Protein AF-A0AAJ3CWT7-F1 (afdb_monomer)

Mean predicted aligned error: 8.04 Å

Organism: Escherichia coli (NCBI:txid562)

Sequence (165 aa):
MALRSKDFLFRRKTKDGSWQDFPESDSWYPANLDYHWNEQTLPLASGGYYGCTTGLHTISFTLRNFIGRIYVLATLASNPTDDDWFPIKFTESCNYYLEFTDMVILNPNGGDLIRQQGTTGTFAETVTGNFTYLKVGIDRDYISKYPSDVQKSLAGKLEQILINY

Secondary structure (DSSP, 8-state):
-EEEGGGPPEEEEETTS-EEEESSS-S-GGG-TTEEEEEEEPPEE-TTTTT--S-EEEEEEEEEEE-EEEEEEEE--SS--GGG-EEPPPTTTSSSEEEE--S----TTS------PPEEEEEEEEEES--SEEEEEEE-TTT-SS--HHHHHHS-EEEEEEEE-

Solvent-accessible surface area (backbone atoms only — not comparable to full-atom values): 9217 Å² total; per-residue (Å²): 99,74,52,64,37,90,79,45,40,27,35,33,36,32,74,90,66,49,78,48,75,32,71,56,50,66,86,62,42,77,81,50,84,56,49,52,91,40,38,31,40,53,81,36,83,35,37,32,63,76,69,41,78,84,23,54,34,43,40,32,43,32,31,44,32,19,52,36,29,41,32,39,33,34,23,74,51,95,78,67,56,86,86,50,56,44,75,42,65,40,67,88,74,71,28,54,45,48,79,44,56,100,46,74,74,73,60,94,87,66,90,72,80,74,88,65,81,39,50,62,51,76,49,73,48,62,46,79,52,57,32,18,26,36,27,50,32,39,48,39,56,92,76,42,85,76,68,48,62,66,57,40,58,59,35,36,21,60,76,38,49,35,45,36,71

Structure (mmCIF, N/CA/C/O backbone):
data_AF-A0AAJ3CWT7-F1
#
_entry.id   AF-A0AAJ3CWT7-F1
#
loop_
_atom_site.group_PDB
_atom_site.id
_atom_site.type_symbol
_atom_site.label_atom_id
_atom_site.label_alt_id
_atom_site.label_comp_id
_atom_site.label_asym_id
_atom_site.label_entity_id
_atom_site.label_seq_id
_atom_site.pdbx_PDB_ins_code
_atom_site.Cartn_x
_atom_site.Cartn_y
_atom_site.Cartn_z
_atom_site.occupancy
_atom_site.B_iso_or_equiv
_atom_site.auth_seq_id
_atom_site.auth_comp_id
_atom_site.auth_asym_id
_atom_site.auth_atom_id
_atom_site.pdbx_PDB_model_num
ATOM 1 N N . MET A 1 1 ? -3.985 12.871 15.902 1.00 50.91 1 MET A N 1
ATOM 2 C CA . MET A 1 1 ? -2.573 12.561 16.272 1.00 50.91 1 MET A CA 1
ATOM 3 C C . MET A 1 1 ? -1.971 11.886 15.052 1.00 50.91 1 MET A C 1
ATOM 5 O O . MET A 1 1 ? -2.656 11.052 14.490 1.00 50.91 1 MET A O 1
ATOM 9 N N . ALA A 1 2 ? -0.783 12.267 14.574 1.00 49.59 2 ALA A N 1
ATOM 10 C CA . ALA A 1 2 ? -0.254 11.715 13.320 1.00 49.59 2 ALA A CA 1
ATOM 11 C C . ALA A 1 2 ? 0.825 10.663 13.598 1.00 49.59 2 ALA A C 1
ATOM 13 O O . ALA A 1 2 ? 1.824 10.969 14.251 1.00 49.59 2 ALA A O 1
ATOM 14 N N . LEU A 1 3 ? 0.640 9.446 13.090 1.00 56.59 3 LEU A N 1
ATOM 15 C CA . LEU A 1 3 ? 1.685 8.421 13.094 1.00 56.59 3 LEU A CA 1
ATOM 16 C C . LEU A 1 3 ? 2.577 8.628 11.857 1.00 56.59 3 LEU A C 1
ATOM 18 O O . LEU A 1 3 ? 2.066 8.783 10.743 1.00 56.59 3 LEU A O 1
ATOM 22 N N . ARG A 1 4 ? 3.905 8.679 12.050 1.00 49.56 4 ARG A N 1
ATOM 23 C CA . ARG A 1 4 ? 4.889 9.004 11.001 1.00 49.56 4 ARG A CA 1
ATOM 24 C C . ARG A 1 4 ? 5.807 7.829 10.669 1.00 49.56 4 ARG A C 1
ATOM 26 O O . ARG A 1 4 ? 6.340 7.182 11.556 1.00 49.56 4 ARG A O 1
ATOM 33 N N . SER A 1 5 ? 6.060 7.632 9.374 1.00 53.47 5 SER A N 1
ATOM 34 C CA . SER A 1 5 ? 6.659 6.413 8.807 1.00 53.47 5 SER A CA 1
ATOM 35 C C . SER A 1 5 ? 8.086 6.017 9.169 1.00 53.47 5 SER A C 1
ATOM 37 O O . SER A 1 5 ? 8.501 4.952 8.720 1.00 53.47 5 SER A O 1
ATOM 39 N N . LYS A 1 6 ? 8.848 6.784 9.954 1.00 48.62 6 LYS A N 1
ATOM 40 C CA . LYS A 1 6 ? 10.202 6.327 10.323 1.00 48.62 6 LYS A CA 1
ATOM 41 C C . LYS A 1 6 ? 10.203 5.056 11.188 1.00 48.62 6 LYS A C 1
ATOM 43 O O . LYS A 1 6 ? 11.254 4.442 11.318 1.00 48.62 6 LYS A O 1
ATOM 48 N N . ASP A 1 7 ? 9.034 4.648 11.682 1.00 53.34 7 ASP A N 1
ATOM 49 C CA . ASP A 1 7 ? 8.829 3.452 12.500 1.00 53.34 7 ASP A CA 1
ATOM 50 C C . ASP A 1 7 ? 8.017 2.347 11.786 1.00 53.34 7 ASP A C 1
ATOM 52 O O . ASP A 1 7 ? 7.618 1.371 12.422 1.00 53.34 7 ASP A O 1
ATOM 56 N N . PHE A 1 8 ? 7.715 2.477 10.485 1.00 68.31 8 PHE A N 1
ATOM 57 C CA . PHE A 1 8 ? 6.889 1.489 9.775 1.00 68.31 8 PHE A CA 1
ATOM 58 C C . PHE A 1 8 ? 7.738 0.472 9.019 1.00 68.31 8 PHE A C 1
ATOM 60 O O . PHE A 1 8 ? 8.449 0.809 8.076 1.00 68.31 8 PHE A O 1
ATOM 67 N N . LEU A 1 9 ? 7.607 -0.793 9.418 1.00 78.62 9 LEU A N 1
ATOM 68 C CA . LEU A 1 9 ? 8.238 -1.914 8.737 1.00 78.62 9 LEU A CA 1
ATOM 69 C C . LEU A 1 9 ? 7.414 -2.343 7.513 1.00 78.62 9 LEU A C 1
ATOM 71 O O . LEU A 1 9 ? 6.192 -2.512 7.585 1.00 78.62 9 LEU A O 1
ATOM 75 N N . PHE A 1 10 ? 8.109 -2.558 6.404 1.00 82.00 10 PHE A N 1
ATOM 76 C CA . PHE A 1 10 ? 7.627 -3.186 5.184 1.00 82.00 10 PHE A CA 1
ATOM 77 C C . PHE A 1 10 ? 7.987 -4.665 5.204 1.00 82.00 10 PHE A C 1
ATOM 79 O O . PHE A 1 10 ? 9.161 -5.019 5.259 1.00 82.00 10 PHE A O 1
ATOM 86 N N . ARG A 1 11 ? 6.986 -5.535 5.105 1.00 84.62 11 ARG A N 1
ATOM 87 C CA . ARG A 1 11 ? 7.173 -6.961 4.877 1.00 84.62 11 ARG A CA 1
ATOM 88 C C . ARG A 1 11 ? 7.233 -7.264 3.385 1.00 84.62 11 ARG A C 1
ATOM 90 O O . ARG A 1 11 ? 6.424 -6.770 2.592 1.00 84.62 11 ARG A O 1
ATOM 97 N N . ARG A 1 12 ? 8.151 -8.146 3.009 1.00 84.00 12 ARG A N 1
ATOM 98 C CA . ARG A 1 12 ? 8.335 -8.629 1.637 1.00 84.00 12 ARG A CA 1
ATOM 99 C C . ARG A 1 12 ? 8.448 -10.138 1.625 1.00 84.00 12 ARG A C 1
ATOM 101 O O . ARG A 1 12 ? 8.933 -10.732 2.586 1.00 84.00 12 ARG A O 1
ATOM 108 N N . LYS A 1 13 ? 8.010 -10.752 0.531 1.00 80.38 13 LYS A N 1
ATOM 109 C CA . LYS A 1 13 ? 8.107 -12.197 0.339 1.00 80.38 13 LYS A CA 1
ATOM 110 C C . LYS A 1 13 ? 9.362 -12.522 -0.468 1.00 80.38 13 LYS A C 1
ATOM 112 O O . LYS A 1 13 ? 9.546 -11.981 -1.562 1.00 80.38 13 LYS A O 1
ATOM 117 N N . THR A 1 14 ? 10.215 -13.395 0.060 1.00 76.56 14 THR A N 1
ATOM 118 C CA . THR A 1 14 ? 11.333 -13.966 -0.699 1.00 76.56 14 THR A CA 1
ATOM 119 C C . THR A 1 14 ? 10.803 -14.878 -1.806 1.00 76.56 14 THR A C 1
ATOM 121 O O . THR A 1 14 ? 9.658 -15.336 -1.751 1.00 76.56 14 THR A O 1
ATOM 124 N N . LYS A 1 15 ? 11.634 -15.200 -2.799 1.00 72.00 15 LYS A N 1
ATOM 125 C CA . LYS A 1 15 ? 11.336 -16.215 -3.822 1.00 72.00 15 LYS A CA 1
ATOM 126 C C . LYS A 1 15 ? 11.035 -17.586 -3.208 1.00 72.00 15 LYS A C 1
ATOM 128 O O . LYS A 1 15 ? 10.202 -18.313 -3.739 1.00 72.00 15 LYS A O 1
ATOM 133 N N . ASP A 1 16 ? 11.647 -17.892 -2.065 1.00 73.81 16 ASP A N 1
ATOM 134 C CA . ASP A 1 16 ? 11.408 -19.123 -1.296 1.00 73.81 16 ASP A CA 1
ATOM 135 C C . ASP A 1 16 ? 10.082 -19.100 -0.516 1.00 73.81 16 ASP A C 1
ATOM 137 O O . ASP A 1 16 ? 9.679 -20.091 0.087 1.00 73.81 16 ASP A O 1
ATOM 141 N N . GLY A 1 17 ? 9.383 -17.963 -0.522 1.00 76.56 17 GLY A N 1
ATOM 142 C CA . GLY A 1 17 ? 8.059 -17.798 0.059 1.00 76.56 17 GLY A CA 1
ATOM 143 C C . GLY A 1 17 ? 8.030 -17.326 1.514 1.00 76.56 17 GLY A C 1
ATOM 144 O O . GLY A 1 17 ? 6.938 -17.157 2.060 1.00 76.56 17 GLY A O 1
ATOM 145 N N . SER A 1 18 ? 9.188 -17.066 2.119 1.00 82.75 18 SER A N 1
ATOM 146 C CA . SER A 1 18 ? 9.312 -16.557 3.488 1.00 82.75 18 SER A CA 1
ATOM 147 C C . SER A 1 18 ? 9.102 -15.045 3.544 1.00 82.75 18 SER A C 1
ATOM 149 O O . SER A 1 18 ? 9.496 -14.320 2.632 1.00 82.75 18 SER A O 1
ATOM 151 N N . TRP A 1 19 ? 8.502 -14.550 4.626 1.00 81.75 19 TRP A N 1
ATOM 152 C CA . TRP A 1 19 ? 8.327 -13.114 4.850 1.00 81.75 19 TRP A CA 1
ATOM 153 C C . TRP A 1 19 ? 9.490 -12.528 5.650 1.00 81.75 19 TRP A C 1
ATOM 155 O O . TRP A 1 19 ? 9.924 -13.135 6.627 1.00 81.75 19 TRP A O 1
ATOM 165 N N . GLN A 1 20 ? 9.963 -11.349 5.252 1.00 83.62 20 GLN A N 1
ATOM 166 C CA . GLN A 1 20 ? 10.991 -10.584 5.961 1.00 83.62 20 GLN A CA 1
ATOM 167 C C . GLN A 1 20 ? 10.603 -9.108 6.056 1.00 83.62 20 GLN A C 1
ATOM 169 O O . GLN A 1 20 ? 9.993 -8.585 5.121 1.00 83.62 20 GLN A O 1
ATOM 174 N N . ASP A 1 21 ? 10.994 -8.457 7.152 1.00 84.69 21 ASP A N 1
ATOM 175 C CA . ASP A 1 21 ? 10.605 -7.086 7.490 1.00 84.69 21 ASP A CA 1
ATOM 176 C C . ASP A 1 21 ? 11.774 -6.105 7.317 1.00 84.69 21 ASP A C 1
ATOM 178 O O . ASP A 1 21 ? 12.908 -6.387 7.707 1.00 84.69 21 ASP A O 1
ATOM 182 N N . PHE A 1 22 ? 11.486 -4.928 6.764 1.00 79.75 22 PHE A N 1
ATOM 183 C CA . PHE A 1 22 ? 12.465 -3.903 6.409 1.00 79.75 22 PHE A CA 1
ATOM 184 C C . PHE A 1 22 ? 11.993 -2.510 6.838 1.00 79.75 22 PHE A C 1
ATOM 186 O O . PHE A 1 22 ? 10.805 -2.223 6.757 1.00 79.75 22 PHE A O 1
ATOM 193 N N . PRO A 1 23 ? 12.895 -1.604 7.247 1.00 74.38 23 PRO A N 1
ATOM 194 C CA . PRO A 1 23 ? 12.528 -0.261 7.714 1.00 74.38 23 PRO A CA 1
ATOM 195 C C . PRO A 1 23 ? 12.067 0.698 6.606 1.00 74.38 23 PRO A C 1
ATOM 197 O O . PRO A 1 23 ? 11.517 1.754 6.898 1.00 74.38 23 PRO A O 1
ATOM 200 N N . GLU A 1 24 ? 12.301 0.362 5.339 1.00 73.00 24 GLU A N 1
ATOM 201 C CA . GLU A 1 24 ? 11.913 1.178 4.188 1.00 73.00 24 GLU A CA 1
ATOM 202 C C . GLU A 1 24 ? 11.344 0.282 3.087 1.00 73.00 24 GLU A C 1
ATOM 204 O O . GLU A 1 24 ? 11.667 -0.910 3.020 1.00 73.00 24 GLU A O 1
ATOM 209 N N . SER A 1 25 ? 10.542 0.855 2.186 1.00 74.69 25 SER A N 1
ATOM 210 C CA . SER A 1 25 ? 10.293 0.199 0.900 1.00 74.69 25 SER A CA 1
ATOM 211 C C . SER A 1 25 ? 11.578 0.211 0.072 1.00 74.69 25 SER A C 1
ATOM 213 O O . SER A 1 25 ? 12.400 1.123 0.230 1.00 74.69 25 SER A O 1
ATOM 215 N N . ASP A 1 26 ? 11.819 -0.830 -0.732 1.00 69.00 26 ASP A N 1
ATOM 216 C CA . ASP A 1 26 ? 13.172 -1.062 -1.248 1.00 69.00 26 ASP A CA 1
ATOM 217 C C . ASP A 1 26 ? 13.639 0.119 -2.096 1.00 69.00 26 ASP A C 1
ATOM 219 O O . ASP A 1 26 ? 13.012 0.496 -3.087 1.00 69.00 26 ASP A O 1
ATOM 223 N N . SER A 1 27 ? 14.744 0.726 -1.672 1.00 54.25 27 SER A N 1
ATOM 224 C CA . SER A 1 27 ? 15.348 1.863 -2.355 1.00 54.25 27 SER A CA 1
ATOM 225 C C . SER A 1 27 ? 16.314 1.437 -3.451 1.00 54.25 27 SER A C 1
ATOM 227 O O . SER A 1 27 ? 16.659 2.257 -4.304 1.00 54.25 27 SER A O 1
ATOM 229 N N . TRP A 1 28 ? 16.737 0.169 -3.453 1.00 50.81 28 TRP A N 1
ATOM 230 C CA . TRP A 1 28 ? 17.740 -0.324 -4.379 1.00 50.81 28 TRP A CA 1
ATOM 231 C C . TRP A 1 28 ? 17.582 -1.830 -4.614 1.00 50.81 28 TRP A C 1
ATOM 233 O O . TRP A 1 28 ? 18.359 -2.668 -4.156 1.00 50.81 28 TRP A O 1
ATOM 243 N N . TYR A 1 29 ? 16.636 -2.167 -5.488 1.00 55.19 29 TYR A N 1
ATOM 244 C CA . TYR A 1 29 ? 16.497 -3.523 -6.007 1.00 55.19 29 TYR A CA 1
ATOM 245 C C . TYR A 1 2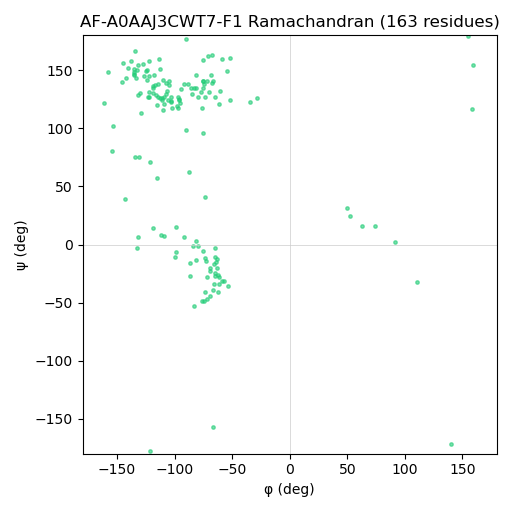9 ? 17.668 -4.099 -6.846 1.00 55.19 29 TYR A C 1
ATOM 247 O O . TYR A 1 29 ? 17.639 -5.317 -7.037 1.00 55.19 29 TYR A O 1
ATOM 255 N N . PRO A 1 30 ? 18.702 -3.369 -7.347 1.00 50.53 30 PRO A N 1
ATOM 256 C CA . PRO A 1 30 ? 19.761 -4.027 -8.118 1.00 50.53 30 PRO A CA 1
ATOM 257 C C . PRO A 1 30 ? 20.609 -5.012 -7.294 1.00 50.53 30 PRO A C 1
ATOM 259 O O . PRO A 1 30 ? 21.293 -5.844 -7.878 1.00 50.53 30 PRO A O 1
ATOM 262 N N . ALA A 1 31 ? 20.567 -4.947 -5.957 1.00 50.91 31 ALA A N 1
ATOM 263 C CA . ALA A 1 31 ? 21.280 -5.878 -5.078 1.00 50.91 31 ALA A CA 1
ATOM 264 C C . ALA A 1 31 ? 20.393 -7.010 -4.526 1.00 50.91 31 ALA A C 1
ATOM 266 O O . ALA A 1 31 ? 20.907 -7.909 -3.863 1.00 50.91 31 ALA A O 1
ATOM 267 N N . ASN A 1 32 ? 19.077 -6.978 -4.779 1.00 57.53 32 ASN A N 1
ATOM 268 C CA . ASN A 1 32 ? 18.105 -7.816 -4.079 1.00 57.53 32 ASN A CA 1
ATOM 269 C C . ASN A 1 32 ? 17.315 -8.720 -5.043 1.00 57.53 32 ASN A C 1
ATOM 271 O O . ASN A 1 32 ? 16.130 -8.525 -5.340 1.00 57.53 32 ASN A O 1
ATOM 275 N N . LEU A 1 33 ? 18.016 -9.725 -5.574 1.00 59.81 33 LEU A N 1
ATOM 276 C CA . LEU A 1 33 ? 17.497 -10.652 -6.583 1.00 59.81 33 LEU A CA 1
ATOM 277 C C . LEU A 1 33 ? 16.414 -11.593 -6.032 1.00 59.81 33 LEU A C 1
ATOM 279 O O . LEU A 1 33 ? 15.611 -12.101 -6.817 1.00 59.81 33 LEU A O 1
ATOM 283 N N . ASP A 1 34 ? 16.341 -11.786 -4.714 1.00 64.19 34 ASP A N 1
ATOM 284 C CA . ASP A 1 34 ? 15.598 -12.885 -4.082 1.00 64.19 34 ASP A CA 1
ATOM 285 C C . ASP A 1 34 ? 14.209 -12.523 -3.553 1.00 64.19 34 ASP A C 1
ATOM 287 O O . ASP A 1 34 ? 13.616 -13.304 -2.814 1.00 64.19 34 ASP A O 1
ATOM 291 N N . TYR A 1 35 ? 13.643 -11.382 -3.953 1.00 68.38 35 TYR A N 1
ATOM 292 C CA . TYR A 1 35 ? 12.337 -10.929 -3.460 1.00 68.38 35 TYR A CA 1
ATOM 293 C C . TYR A 1 35 ? 11.349 -10.642 -4.589 1.00 68.38 35 TYR A C 1
ATOM 295 O O . TYR A 1 35 ? 11.724 -10.213 -5.692 1.00 68.38 35 TYR A O 1
ATOM 303 N N . HIS A 1 36 ? 10.071 -10.864 -4.281 1.00 73.50 36 HIS A N 1
ATOM 304 C CA . HIS A 1 36 ? 8.962 -10.270 -5.016 1.00 73.50 36 HIS A CA 1
ATOM 305 C C . HIS A 1 36 ? 8.972 -8.752 -4.784 1.00 73.50 36 HIS A C 1
ATOM 307 O O . HIS A 1 36 ? 9.246 -8.289 -3.681 1.00 73.50 36 HIS A O 1
ATOM 313 N N . TRP A 1 37 ? 8.680 -7.970 -5.823 1.00 79.31 37 TRP A N 1
ATOM 314 C CA . TRP A 1 37 ? 8.648 -6.499 -5.756 1.00 79.31 37 TRP A CA 1
ATOM 315 C C . TRP A 1 37 ? 7.366 -5.907 -5.151 1.00 79.31 37 TRP A C 1
ATOM 317 O O . TRP A 1 37 ? 7.242 -4.684 -5.045 1.00 79.31 37 TRP A O 1
ATOM 327 N N . ASN A 1 38 ? 6.421 -6.779 -4.790 1.00 86.25 38 ASN A N 1
ATOM 328 C CA . ASN A 1 38 ? 5.228 -6.439 -4.034 1.00 86.25 38 ASN A CA 1
ATOM 329 C C . ASN A 1 38 ? 5.583 -6.411 -2.551 1.00 86.25 38 ASN A C 1
ATOM 331 O O . ASN A 1 38 ? 6.242 -7.316 -2.033 1.00 86.25 38 ASN A O 1
ATOM 335 N N . GLU A 1 39 ? 5.117 -5.376 -1.869 1.00 88.12 39 GLU A N 1
ATOM 336 C CA . GLU A 1 39 ? 5.448 -5.117 -0.472 1.00 88.12 39 GLU A CA 1
ATOM 337 C C . GLU A 1 39 ? 4.181 -4.732 0.279 1.00 88.12 39 GLU A C 1
ATOM 339 O O . GLU A 1 39 ? 3.256 -4.166 -0.300 1.00 88.12 39 GLU A O 1
ATOM 344 N N . GLN A 1 40 ? 4.130 -5.024 1.572 1.00 89.56 40 GLN A N 1
ATOM 345 C CA . GLN A 1 40 ? 3.046 -4.581 2.445 1.00 89.56 40 GLN A CA 1
ATOM 346 C C . GLN A 1 40 ? 3.627 -4.050 3.744 1.00 89.56 40 GLN A C 1
ATOM 348 O O . GLN A 1 40 ? 4.638 -4.553 4.212 1.00 89.56 40 GLN A O 1
ATOM 353 N N . THR A 1 41 ? 2.996 -3.072 4.374 1.00 89.38 41 THR A N 1
ATOM 354 C CA . THR A 1 41 ? 3.378 -2.673 5.728 1.00 89.38 41 THR A CA 1
ATOM 355 C C . THR A 1 41 ? 2.884 -3.692 6.750 1.00 89.38 41 THR A C 1
ATOM 357 O O . THR A 1 41 ? 1.907 -4.418 6.526 1.00 89.38 41 THR A O 1
ATOM 360 N N . LEU A 1 42 ? 3.510 -3.703 7.924 1.00 88.62 42 LEU A N 1
ATOM 361 C CA . LEU A 1 42 ? 2.877 -4.271 9.113 1.00 88.62 42 LEU A CA 1
ATOM 362 C C . LEU A 1 42 ? 1.549 -3.543 9.433 1.00 88.62 42 LEU A C 1
ATOM 364 O O . LEU A 1 42 ? 1.334 -2.424 8.952 1.00 88.62 42 LEU A O 1
ATOM 368 N N . PRO A 1 43 ? 0.641 -4.165 10.215 1.00 89.44 43 PRO A N 1
ATOM 369 C CA . PRO A 1 43 ? -0.561 -3.500 10.716 1.00 89.44 43 PRO A CA 1
ATOM 370 C C . PRO A 1 43 ? -0.237 -2.169 11.406 1.00 89.44 43 PRO A C 1
ATOM 372 O O . PRO A 1 43 ? 0.537 -2.124 12.360 1.00 89.44 43 PRO A O 1
ATOM 375 N N . LEU A 1 44 ? -0.864 -1.093 10.945 1.00 87.94 44 LEU A N 1
ATOM 376 C CA . LEU A 1 44 ? -0.731 0.257 11.478 1.00 87.94 44 LEU A CA 1
ATOM 377 C C . LEU A 1 44 ? -1.967 0.568 12.312 1.00 87.94 44 LEU A C 1
ATOM 379 O O . LEU A 1 44 ? -3.084 0.484 11.801 1.00 87.94 44 LEU A O 1
ATOM 383 N N . ALA A 1 45 ? -1.787 0.902 13.589 1.00 88.38 45 ALA A N 1
ATOM 384 C CA . ALA A 1 45 ? -2.901 1.298 14.444 1.00 88.38 45 ALA A CA 1
ATOM 385 C C . ALA A 1 45 ? -3.587 2.544 13.865 1.00 88.38 45 ALA A C 1
ATOM 387 O O . ALA A 1 45 ? -2.924 3.510 13.488 1.00 88.38 45 ALA A O 1
ATOM 388 N N . SER A 1 46 ? -4.913 2.508 13.782 1.00 86.56 46 SER A N 1
ATOM 389 C CA . SER A 1 46 ? -5.739 3.606 13.275 1.00 86.56 46 SER A CA 1
ATOM 390 C C . SER A 1 46 ? -6.730 4.061 14.349 1.00 86.56 46 SER A C 1
ATOM 392 O O . SER A 1 46 ? -6.715 3.559 15.473 1.00 86.56 46 SER A O 1
ATOM 394 N N . GLY A 1 47 ? -7.593 5.029 14.039 1.00 84.44 47 GLY A N 1
ATOM 395 C CA . GLY A 1 47 ? -8.481 5.652 15.024 1.00 84.44 47 GLY A CA 1
ATOM 396 C C . GLY A 1 47 ? -9.336 4.666 15.822 1.00 84.44 47 GLY A C 1
ATOM 397 O O . GLY A 1 47 ? -9.472 4.852 17.029 1.00 84.44 47 GLY A O 1
ATOM 398 N N . GLY A 1 48 ? -9.810 3.572 15.219 1.00 86.81 48 GLY A N 1
ATOM 399 C CA . GLY A 1 48 ? -10.569 2.541 15.932 1.00 86.81 48 GLY A CA 1
ATOM 400 C C . GLY A 1 48 ? -9.776 1.865 17.058 1.00 86.81 48 GLY A C 1
ATOM 401 O O . GLY A 1 48 ? -10.339 1.589 18.113 1.00 86.81 48 GLY A O 1
ATOM 402 N N . TYR A 1 49 ? -8.459 1.684 16.898 1.00 87.94 49 TYR A N 1
ATOM 403 C CA . TYR A 1 49 ? -7.594 1.123 17.945 1.00 87.94 49 TYR A CA 1
ATOM 404 C C . TYR A 1 49 ? -7.496 2.038 19.171 1.00 87.94 49 TYR A C 1
ATOM 406 O O . TYR A 1 49 ? -7.430 1.566 20.303 1.00 87.94 49 TYR A O 1
ATOM 414 N N . TYR A 1 50 ? -7.531 3.354 18.954 1.00 87.88 50 TYR A N 1
ATOM 415 C CA . TYR A 1 50 ? -7.475 4.357 20.019 1.00 87.88 50 TYR A CA 1
ATOM 416 C C . TYR A 1 50 ? -8.862 4.779 20.530 1.00 87.88 50 TYR A C 1
ATOM 418 O O . TYR A 1 50 ? -8.961 5.699 21.340 1.00 87.88 50 TYR A O 1
ATOM 426 N N . GLY A 1 51 ? -9.938 4.128 20.071 1.00 85.31 51 GLY A N 1
ATOM 427 C CA . GLY A 1 51 ? -11.312 4.462 20.453 1.00 85.31 51 GLY A CA 1
ATOM 428 C C . GLY A 1 51 ? -11.853 5.748 19.814 1.00 85.31 51 GLY A C 1
ATOM 429 O O . GLY A 1 51 ? -12.863 6.281 20.272 1.00 85.31 51 GLY A O 1
ATOM 430 N N . CYS A 1 52 ? -11.208 6.263 18.764 1.00 82.75 52 CYS A N 1
ATOM 431 C CA . CYS A 1 52 ? -11.717 7.388 17.985 1.00 82.75 52 CYS A CA 1
ATOM 432 C C . CYS A 1 52 ? -12.889 6.929 17.102 1.00 82.75 52 CYS A C 1
ATOM 434 O O . CYS A 1 52 ? -12.762 5.988 16.322 1.00 82.75 52 CYS A O 1
ATOM 436 N N . THR A 1 53 ? -14.023 7.626 17.201 1.00 80.44 53 THR A N 1
ATOM 437 C CA . THR A 1 53 ? -15.286 7.284 16.513 1.00 80.44 53 THR A CA 1
ATOM 438 C C . THR A 1 53 ? -15.655 8.247 15.385 1.00 80.44 53 THR A C 1
ATOM 440 O O . THR A 1 53 ? -16.751 8.160 14.832 1.00 80.44 53 THR A O 1
ATOM 443 N N . THR A 1 54 ? -14.756 9.172 15.037 1.00 84.06 54 THR A N 1
ATOM 444 C CA . THR A 1 54 ? -14.941 10.123 13.927 1.00 84.06 54 THR A CA 1
ATOM 445 C C . THR A 1 54 ? -15.080 9.408 12.588 1.00 84.06 54 THR A C 1
ATOM 447 O O . THR A 1 54 ? -15.719 9.929 11.678 1.00 84.06 54 THR A O 1
ATOM 450 N N . GLY A 1 55 ? -14.469 8.225 12.472 1.00 84.81 55 GLY A N 1
ATOM 451 C CA . GLY A 1 55 ? -14.438 7.427 11.259 1.00 84.81 55 GLY A CA 1
ATOM 452 C C . GLY A 1 55 ? -13.720 8.109 10.106 1.00 84.81 55 GLY A C 1
ATOM 453 O O . GLY A 1 55 ? -13.924 7.695 8.979 1.00 84.81 55 GLY A O 1
ATOM 454 N N . LEU A 1 56 ? -12.927 9.155 10.344 1.00 89.00 56 LEU A N 1
ATOM 455 C CA . LEU A 1 56 ? -12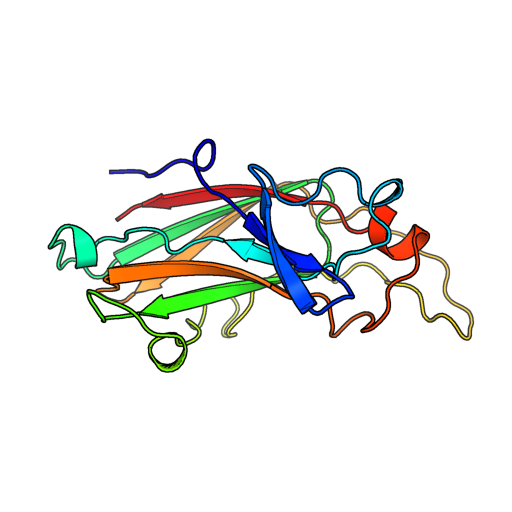.197 9.866 9.299 1.00 89.00 56 LEU A CA 1
ATOM 456 C C . LEU A 1 56 ? -10.712 9.566 9.421 1.00 89.00 56 LEU A C 1
ATOM 458 O O . LEU A 1 56 ? -10.110 9.770 10.474 1.00 89.00 56 LEU A O 1
ATOM 462 N N . HIS A 1 57 ? -10.122 9.124 8.319 1.00 88.50 57 HIS A N 1
ATOM 463 C CA . HIS A 1 57 ? -8.694 8.887 8.223 1.00 88.50 57 HIS A CA 1
ATOM 464 C C . HIS A 1 57 ? -8.147 9.568 6.980 1.00 88.50 57 HIS A C 1
ATOM 466 O O . HIS A 1 57 ? -8.663 9.365 5.884 1.00 88.50 57 HIS A O 1
ATOM 472 N N . THR A 1 58 ? -7.073 10.334 7.137 1.00 89.81 58 THR A N 1
ATOM 473 C CA . THR A 1 58 ? -6.313 10.857 6.000 1.00 89.81 58 THR A CA 1
ATOM 474 C C . THR A 1 58 ? -4.982 10.136 5.939 1.00 89.81 58 THR A C 1
ATOM 476 O O . THR A 1 58 ? -4.200 10.174 6.892 1.00 89.81 58 THR A O 1
ATOM 479 N N . ILE A 1 59 ? -4.734 9.479 4.812 1.00 89.62 59 ILE A N 1
ATOM 480 C CA . ILE A 1 59 ? -3.508 8.741 4.536 1.00 89.62 59 ILE A CA 1
ATOM 481 C C . ILE A 1 59 ? -2.720 9.538 3.509 1.00 89.62 59 ILE A C 1
ATOM 483 O O . ILE A 1 59 ? -3.267 9.924 2.483 1.00 89.62 59 ILE A O 1
ATOM 487 N N . SER A 1 60 ? -1.442 9.786 3.772 1.00 90.81 60 SER A N 1
ATOM 488 C CA . SER A 1 60 ? -0.548 10.451 2.830 1.00 90.81 60 SER A CA 1
ATOM 489 C C . SER A 1 60 ? 0.620 9.552 2.449 1.00 90.81 60 SER A C 1
ATOM 491 O O . SER A 1 60 ? 1.237 8.931 3.313 1.00 90.81 60 SER A O 1
ATOM 493 N N . PHE A 1 61 ? 0.918 9.510 1.154 1.00 90.38 61 PHE A N 1
ATOM 494 C CA . PHE A 1 61 ? 1.967 8.717 0.531 1.00 90.38 61 PHE A CA 1
ATOM 495 C C . PHE A 1 61 ? 3.006 9.656 -0.079 1.00 90.38 61 PHE A C 1
ATOM 497 O O . PHE A 1 61 ? 2.682 10.448 -0.962 1.00 90.38 61 PHE A O 1
ATOM 504 N N . THR A 1 62 ? 4.258 9.566 0.360 1.00 91.06 62 THR A N 1
ATOM 505 C CA . THR A 1 62 ? 5.385 10.263 -0.270 1.00 91.06 62 THR A CA 1
ATOM 506 C C . THR A 1 62 ? 6.112 9.298 -1.190 1.00 91.06 62 THR A C 1
ATOM 508 O O . THR A 1 62 ? 6.631 8.276 -0.746 1.00 91.06 62 THR A O 1
ATOM 511 N N . LEU A 1 63 ? 6.144 9.627 -2.475 1.00 89.62 63 LEU A N 1
ATOM 512 C CA . LEU A 1 63 ? 6.671 8.802 -3.552 1.00 89.62 63 LEU A CA 1
ATOM 513 C C . LEU A 1 63 ? 7.966 9.399 -4.099 1.00 89.62 63 LEU A C 1
ATOM 515 O O . LEU A 1 63 ? 8.062 10.616 -4.281 1.00 89.62 63 LEU A O 1
ATOM 519 N N . ARG A 1 64 ? 8.934 8.538 -4.431 1.00 87.81 64 ARG A N 1
ATOM 520 C CA . ARG A 1 64 ? 10.146 8.913 -5.169 1.00 87.81 64 ARG A CA 1
ATOM 521 C C . ARG A 1 64 ? 10.353 7.976 -6.343 1.00 87.81 64 ARG A C 1
ATOM 523 O O . ARG A 1 64 ? 10.673 6.804 -6.148 1.00 87.81 64 ARG A O 1
ATOM 530 N N . ASN A 1 65 ? 10.229 8.525 -7.550 1.00 86.00 65 ASN A N 1
ATOM 531 C CA . ASN A 1 65 ? 10.333 7.786 -8.807 1.00 86.00 65 ASN A CA 1
ATOM 532 C C . ASN A 1 65 ? 9.444 6.523 -8.816 1.00 86.00 65 ASN A C 1
ATOM 534 O O . ASN A 1 65 ? 9.816 5.494 -9.372 1.00 86.00 65 ASN A O 1
ATOM 538 N N . PHE A 1 66 ? 8.306 6.562 -8.119 1.00 86.94 66 PHE A N 1
ATOM 539 C CA . PHE A 1 66 ? 7.496 5.383 -7.849 1.00 86.94 66 PHE A CA 1
ATOM 540 C C . PHE A 1 66 ? 6.734 4.950 -9.097 1.00 86.94 66 PHE A C 1
ATOM 542 O O . PHE A 1 66 ? 6.176 5.778 -9.817 1.00 86.94 66 PHE A O 1
ATOM 549 N N . ILE A 1 67 ? 6.701 3.637 -9.313 1.00 86.12 67 ILE A N 1
ATOM 550 C CA . ILE A 1 67 ? 5.909 2.991 -10.353 1.00 86.12 67 ILE A CA 1
ATOM 551 C C . ILE A 1 67 ? 5.164 1.826 -9.707 1.00 86.12 67 ILE A C 1
ATOM 553 O O . ILE A 1 67 ? 5.782 1.004 -9.022 1.00 86.12 67 ILE A O 1
ATOM 557 N N . GLY A 1 68 ? 3.852 1.754 -9.915 1.00 87.50 68 GLY A N 1
ATOM 558 C CA . GLY A 1 68 ? 3.010 0.667 -9.416 1.00 87.50 68 GLY A CA 1
ATOM 559 C C . GLY A 1 68 ? 1.659 1.141 -8.899 1.00 87.50 68 GLY A C 1
ATOM 560 O O . GLY A 1 68 ? 1.287 2.308 -9.034 1.00 87.50 68 GLY A O 1
ATOM 561 N N . ARG A 1 69 ? 0.927 0.221 -8.278 1.00 90.25 69 ARG A N 1
ATOM 562 C CA . ARG A 1 69 ? -0.337 0.493 -7.598 1.00 90.25 69 ARG A CA 1
ATOM 563 C C . ARG A 1 69 ? -0.135 0.494 -6.092 1.00 90.25 69 ARG A C 1
ATOM 565 O O . ARG A 1 69 ? 0.589 -0.346 -5.565 1.00 90.25 69 ARG A O 1
ATOM 572 N N . ILE A 1 70 ? -0.796 1.411 -5.401 1.00 92.50 70 ILE A N 1
ATOM 573 C CA . ILE A 1 70 ? -0.858 1.443 -3.939 1.00 92.50 70 ILE A CA 1
ATOM 574 C C . ILE A 1 70 ? -2.279 1.098 -3.522 1.00 92.50 70 ILE A C 1
ATOM 576 O O . ILE A 1 70 ? -3.219 1.741 -3.972 1.00 92.50 70 ILE A O 1
ATOM 580 N N . TYR A 1 71 ? -2.443 0.106 -2.655 1.00 93.88 71 TYR A N 1
ATOM 581 C CA . TYR A 1 71 ? -3.730 -0.267 -2.072 1.00 93.88 71 TYR A CA 1
ATOM 582 C C . TYR A 1 71 ? -3.667 -0.194 -0.550 1.00 93.88 71 TYR A C 1
ATOM 584 O O . TYR A 1 71 ? -2.594 -0.267 0.053 1.00 93.88 71 TYR A O 1
ATOM 592 N N . VAL A 1 72 ? -4.830 -0.053 0.079 1.00 93.69 72 VAL A N 1
ATOM 593 C CA . VAL A 1 72 ? -4.957 -0.028 1.538 1.00 93.69 72 VAL A CA 1
ATOM 594 C C . VAL A 1 72 ? -5.905 -1.134 1.968 1.00 93.69 72 VAL A C 1
ATOM 596 O O . VAL A 1 72 ? -6.999 -1.264 1.422 1.00 93.69 72 VAL A O 1
ATOM 599 N N . LEU A 1 73 ? -5.485 -1.922 2.954 1.00 94.81 73 LEU A N 1
ATOM 600 C CA . LEU A 1 73 ? -6.328 -2.902 3.628 1.00 94.81 73 LEU A CA 1
ATOM 601 C C . LEU A 1 73 ? -6.711 -2.369 5.007 1.00 94.81 73 LEU A C 1
ATOM 603 O O . LEU A 1 73 ? -5.862 -1.846 5.726 1.00 94.81 73 LEU A O 1
ATOM 607 N N . ALA A 1 74 ? -7.967 -2.540 5.391 1.00 94.56 74 ALA A N 1
ATOM 608 C CA . ALA A 1 74 ? -8.469 -2.250 6.725 1.00 94.56 74 ALA A CA 1
ATOM 609 C C . ALA A 1 74 ? -8.891 -3.525 7.440 1.00 94.56 74 ALA A C 1
ATOM 611 O O . ALA A 1 74 ? -9.198 -4.540 6.818 1.00 94.56 74 ALA A O 1
ATOM 612 N N . THR A 1 75 ? -8.962 -3.427 8.762 1.00 95.25 75 THR A N 1
ATOM 613 C CA . THR A 1 75 ? -9.635 -4.405 9.608 1.00 95.25 75 THR A CA 1
ATOM 614 C C . THR A 1 75 ? -10.384 -3.708 10.739 1.00 95.25 75 THR A C 1
ATOM 616 O O . THR A 1 75 ? -10.004 -2.623 11.192 1.00 95.25 75 THR A O 1
ATOM 619 N N . LEU A 1 76 ? -11.458 -4.345 11.198 1.00 93.50 76 LEU A N 1
ATOM 620 C CA . LEU A 1 76 ? -12.214 -3.954 12.390 1.00 93.50 76 LEU A CA 1
ATOM 621 C C . LEU A 1 76 ? -11.838 -4.815 13.607 1.00 93.50 76 LEU A C 1
ATOM 623 O O . LEU A 1 76 ? -12.217 -4.492 14.731 1.00 93.50 76 LEU A O 1
ATOM 627 N N . ALA A 1 77 ? -11.082 -5.898 13.404 1.00 93.19 77 ALA A N 1
ATOM 628 C CA . ALA A 1 77 ? -10.700 -6.814 14.466 1.00 93.19 77 ALA A CA 1
ATOM 629 C C . ALA A 1 77 ? -9.602 -6.210 15.356 1.00 93.19 77 ALA A C 1
ATOM 631 O O . ALA A 1 77 ? -8.660 -5.579 14.875 1.00 93.19 77 ALA A O 1
ATOM 632 N N . SER A 1 78 ? -9.698 -6.445 16.667 1.00 89.00 78 SER A N 1
ATOM 633 C CA . SER A 1 78 ? -8.638 -6.107 17.630 1.00 89.00 78 SER A CA 1
ATOM 634 C C . SER A 1 78 ? -7.423 -7.026 17.504 1.00 89.00 78 SER A C 1
ATOM 636 O O . SER A 1 78 ? -6.303 -6.625 17.802 1.00 89.00 78 SER A O 1
ATOM 638 N N . ASN A 1 79 ? -7.643 -8.259 17.046 1.00 91.75 79 ASN A N 1
ATOM 639 C CA . ASN A 1 79 ? -6.625 -9.284 16.856 1.00 91.75 79 ASN A CA 1
ATOM 640 C C . ASN A 1 79 ? -6.792 -9.886 15.453 1.00 91.75 79 ASN A C 1
ATOM 642 O O . ASN A 1 79 ? -7.358 -10.970 15.329 1.00 91.75 79 ASN A O 1
ATOM 646 N N . PRO A 1 80 ? -6.378 -9.161 14.398 1.00 91.94 80 PRO A N 1
ATOM 647 C CA . PRO A 1 80 ? -6.687 -9.539 13.026 1.00 91.94 80 PRO A CA 1
ATOM 648 C C . PRO A 1 80 ? -5.929 -10.793 12.586 1.00 91.94 80 PRO A C 1
ATOM 650 O O . PRO A 1 80 ? -4.705 -10.880 12.713 1.00 91.94 80 PRO A O 1
ATOM 653 N N . THR A 1 81 ? -6.668 -11.728 12.007 1.00 92.38 81 THR A N 1
ATOM 654 C CA . THR A 1 81 ? -6.176 -12.852 11.208 1.00 92.38 81 THR A CA 1
ATOM 655 C C . THR A 1 81 ? -6.083 -12.451 9.732 1.00 92.38 81 THR A C 1
ATOM 657 O O . THR A 1 81 ? -6.422 -11.323 9.370 1.00 92.38 81 THR A O 1
ATOM 660 N N . ASP A 1 82 ? -5.584 -13.333 8.864 1.00 88.19 82 ASP A N 1
ATOM 661 C CA . ASP A 1 82 ? -5.427 -13.019 7.435 1.00 88.19 82 ASP A CA 1
ATOM 662 C C . ASP A 1 82 ? -6.774 -12.777 6.723 1.00 88.19 82 ASP A C 1
ATOM 664 O O . ASP A 1 82 ? -6.823 -11.977 5.789 1.00 88.19 82 ASP A O 1
ATOM 668 N N . ASP A 1 83 ? -7.868 -13.366 7.217 1.00 92.38 83 ASP A N 1
ATOM 669 C CA . ASP A 1 83 ? -9.217 -13.227 6.647 1.00 92.38 83 ASP A CA 1
ATOM 670 C C . ASP A 1 83 ? -9.938 -11.935 7.078 1.00 92.38 83 ASP A C 1
ATOM 672 O O . ASP A 1 83 ? -10.943 -11.546 6.482 1.00 92.38 83 ASP A O 1
ATOM 676 N N . ASP A 1 84 ? -9.421 -11.231 8.091 1.00 94.81 84 ASP A N 1
ATOM 677 C CA . ASP A 1 84 ? -10.038 -10.011 8.632 1.00 94.81 84 ASP A CA 1
ATOM 678 C C . ASP A 1 84 ? -9.678 -8.741 7.843 1.00 94.81 84 ASP A C 1
ATOM 680 O O . ASP A 1 84 ? -10.108 -7.637 8.203 1.00 94.81 84 ASP A O 1
ATOM 684 N N . TRP A 1 85 ? -8.845 -8.874 6.809 1.00 95.19 85 TRP A N 1
ATOM 685 C CA . TRP A 1 85 ? -8.354 -7.764 6.001 1.00 95.19 85 TRP A CA 1
ATOM 686 C C . TRP A 1 85 ? -9.185 -7.593 4.737 1.00 95.19 85 TRP A C 1
ATOM 688 O O . TRP A 1 85 ? -9.274 -8.492 3.906 1.00 95.19 85 TRP A O 1
ATOM 698 N N . PHE A 1 86 ? -9.722 -6.392 4.541 1.00 94.94 86 PHE A N 1
ATOM 699 C CA . PHE A 1 86 ? -10.482 -6.043 3.345 1.00 94.94 86 PHE A CA 1
ATOM 700 C C . PHE A 1 86 ? -9.929 -4.775 2.686 1.00 94.94 86 PHE A C 1
ATOM 702 O O . PHE A 1 86 ? -9.470 -3.866 3.384 1.00 94.94 86 PHE A O 1
ATOM 709 N N . PRO A 1 87 ? -9.954 -4.682 1.346 1.00 94.69 87 PRO A N 1
ATOM 710 C CA . PRO A 1 87 ? -9.469 -3.506 0.643 1.00 94.69 87 PRO A CA 1
ATOM 711 C C . PRO A 1 87 ? -10.414 -2.318 0.824 1.00 94.69 87 PRO A C 1
ATOM 713 O O . PRO A 1 87 ? -11.639 -2.454 0.785 1.00 94.69 87 PRO A O 1
ATOM 716 N N . ILE A 1 88 ? -9.832 -1.133 0.980 1.00 93.06 88 ILE A N 1
ATOM 717 C CA . ILE A 1 88 ? -10.568 0.124 1.062 1.00 93.06 88 ILE A CA 1
ATOM 718 C C . ILE A 1 88 ? -10.642 0.745 -0.325 1.00 93.06 88 ILE A C 1
ATOM 720 O O . ILE A 1 88 ? -9.650 0.823 -1.049 1.00 93.06 88 ILE A O 1
ATOM 724 N N . LYS A 1 89 ? -11.838 1.198 -0.690 1.00 91.38 89 LYS A N 1
ATOM 725 C CA . LYS A 1 89 ? -12.046 1.974 -1.905 1.00 91.38 89 LYS A CA 1
ATOM 726 C C . LYS A 1 89 ? -11.640 3.424 -1.651 1.00 91.38 89 LYS A C 1
ATOM 728 O O . LYS A 1 89 ? -12.145 4.041 -0.715 1.00 91.38 89 LYS A O 1
ATOM 733 N N . PHE A 1 90 ? -10.770 3.964 -2.494 1.00 87.12 90 PHE A N 1
ATOM 734 C CA . PHE A 1 90 ? -10.429 5.380 -2.483 1.00 87.12 90 PHE A CA 1
ATOM 735 C C . PHE A 1 90 ? -11.558 6.207 -3.091 1.00 87.12 90 PHE A C 1
ATOM 737 O O . PHE A 1 90 ? -12.196 5.806 -4.073 1.00 87.12 90 PHE A O 1
ATOM 744 N N . THR A 1 91 ? -11.811 7.363 -2.481 1.00 81.88 91 THR A N 1
ATOM 745 C CA . THR A 1 91 ? -12.914 8.240 -2.874 1.00 81.88 91 THR A CA 1
ATOM 746 C C . THR A 1 91 ? -12.612 8.912 -4.209 1.00 81.88 91 THR A C 1
ATOM 748 O O . THR A 1 91 ? -13.459 8.883 -5.100 1.00 81.88 91 THR A O 1
ATOM 751 N N . GLU A 1 92 ? -11.405 9.462 -4.378 1.00 78.25 92 GLU A N 1
ATOM 752 C CA . GLU A 1 92 ? -11.053 10.224 -5.580 1.00 78.25 92 GLU A CA 1
ATOM 753 C C . GLU A 1 92 ? -10.831 9.314 -6.792 1.00 78.25 92 GLU A C 1
ATOM 755 O O . GLU A 1 92 ? -11.434 9.529 -7.843 1.00 78.25 92 GLU A O 1
ATOM 760 N N . SER A 1 93 ? -10.042 8.241 -6.646 1.00 78.56 93 SER A N 1
ATOM 761 C CA . SER A 1 93 ? -9.779 7.310 -7.757 1.00 78.56 93 SER A CA 1
ATOM 762 C C . SER A 1 93 ? -10.965 6.402 -8.101 1.00 78.56 93 SER A C 1
ATOM 764 O O . SER A 1 93 ? -10.946 5.719 -9.126 1.00 78.56 93 SER A O 1
ATOM 766 N N . CYS A 1 94 ? -11.994 6.358 -7.243 1.00 84.56 94 CYS A N 1
ATOM 767 C CA . CYS A 1 94 ? -13.128 5.437 -7.342 1.00 84.56 94 CYS A CA 1
ATOM 768 C C . CYS A 1 94 ? -12.718 3.958 -7.482 1.00 84.56 94 CYS A C 1
ATOM 770 O O . CYS A 1 94 ? -13.502 3.140 -7.975 1.00 84.56 94 CYS A O 1
ATOM 772 N N . ASN A 1 95 ? -11.525 3.597 -7.009 1.00 88.75 95 ASN A N 1
ATOM 773 C CA . ASN A 1 95 ? -10.932 2.274 -7.152 1.00 88.75 95 ASN A CA 1
ATOM 774 C C . ASN A 1 95 ? -10.326 1.797 -5.820 1.00 88.75 95 ASN A C 1
ATOM 776 O O . ASN A 1 95 ? -10.167 2.574 -4.883 1.00 88.75 95 ASN A O 1
ATOM 780 N N . TYR A 1 96 ? -9.989 0.512 -5.712 1.00 92.75 96 TYR A N 1
ATOM 781 C CA . TYR A 1 96 ? -9.351 -0.075 -4.519 1.00 92.75 96 TYR A CA 1
ATOM 782 C C . TYR A 1 96 ? -7.834 0.151 -4.465 1.00 92.75 96 TYR A C 1
ATOM 784 O O . TYR A 1 96 ? -7.145 -0.340 -3.571 1.00 92.75 96 TYR A O 1
ATOM 792 N N . TYR A 1 97 ? -7.309 0.878 -5.446 1.00 91.62 97 TYR A N 1
ATOM 793 C CA . TYR A 1 97 ? -5.908 1.228 -5.557 1.00 91.62 97 TYR A CA 1
ATOM 794 C C . TYR A 1 97 ? -5.741 2.625 -6.163 1.00 91.62 97 TYR A C 1
ATOM 796 O O . TYR A 1 97 ? -6.604 3.120 -6.894 1.00 91.62 97 TYR A O 1
ATOM 804 N N . LEU A 1 98 ? -4.606 3.245 -5.865 1.00 89.75 98 LEU A N 1
ATOM 805 C CA . LEU A 1 98 ? -4.067 4.397 -6.574 1.00 89.75 98 LEU A CA 1
ATOM 806 C C . LEU A 1 98 ? -3.044 3.895 -7.582 1.00 89.75 98 LEU A C 1
ATOM 808 O O . LEU A 1 98 ? -2.137 3.146 -7.218 1.00 89.75 98 LEU A O 1
ATOM 812 N N . GLU A 1 99 ? -3.198 4.278 -8.841 1.00 88.31 99 GLU A N 1
ATOM 813 C CA . GLU A 1 99 ? -2.340 3.825 -9.929 1.00 88.31 99 GLU A CA 1
ATOM 814 C C . GLU A 1 99 ? -1.330 4.915 -10.311 1.00 88.31 99 GLU A C 1
ATOM 816 O O . GLU A 1 99 ? -1.707 5.993 -10.757 1.00 88.31 99 GLU A O 1
ATOM 821 N N . PHE A 1 100 ? -0.039 4.621 -10.152 1.00 85.94 100 PHE A N 1
ATOM 822 C CA . PHE A 1 100 ? 1.085 5.483 -10.529 1.00 85.94 100 PHE A CA 1
ATOM 823 C C . PHE A 1 100 ? 1.896 4.826 -11.647 1.00 85.94 100 PHE A C 1
ATOM 825 O O . PHE A 1 100 ? 3.063 4.470 -11.481 1.00 85.94 100 PHE A O 1
ATOM 832 N N . THR A 1 101 ? 1.226 4.531 -12.758 1.00 73.06 101 THR A N 1
ATOM 833 C CA . THR A 1 101 ? 1.734 3.574 -13.756 1.00 73.06 101 THR A CA 1
ATOM 834 C C . THR A 1 101 ? 1.651 4.104 -15.168 1.00 73.06 101 THR A C 1
ATOM 836 O O . THR A 1 101 ? 1.939 3.365 -16.105 1.00 73.06 101 THR A O 1
ATOM 839 N N . ASP A 1 102 ? 1.272 5.372 -15.322 1.00 59.47 102 ASP A N 1
ATOM 840 C CA . ASP A 1 102 ? 1.120 6.057 -16.606 1.00 59.47 102 ASP A CA 1
ATOM 841 C C . ASP A 1 102 ? 2.479 6.383 -17.256 1.00 59.47 102 ASP A C 1
ATOM 843 O O . ASP A 1 102 ? 2.731 7.487 -17.728 1.00 59.47 102 ASP A O 1
ATOM 847 N N . MET A 1 103 ? 3.422 5.438 -17.165 1.00 58.41 103 MET A N 1
ATOM 848 C CA . MET A 1 103 ? 4.811 5.536 -17.594 1.00 58.41 103 MET A CA 1
ATOM 849 C C . MET A 1 103 ? 5.312 4.119 -17.912 1.00 58.41 103 MET A C 1
ATOM 851 O O . MET A 1 103 ? 5.581 3.319 -17.020 1.00 58.41 103 MET A O 1
ATOM 855 N N . VAL A 1 104 ? 5.360 3.821 -19.213 1.00 54.00 104 VAL A N 1
ATOM 856 C CA . VAL A 1 104 ? 5.674 2.541 -19.881 1.00 54.00 104 VAL A CA 1
ATOM 857 C C . VAL A 1 104 ? 6.605 1.608 -19.102 1.00 54.00 104 VAL A C 1
ATOM 859 O O . VAL A 1 104 ? 7.748 1.956 -18.801 1.00 54.00 104 VAL A O 1
ATOM 862 N N . ILE A 1 105 ? 6.154 0.367 -18.898 1.00 52.69 105 ILE A N 1
ATOM 863 C CA . ILE A 1 105 ? 6.956 -0.704 -18.311 1.00 52.69 105 ILE A CA 1
ATOM 864 C C . ILE A 1 105 ? 7.142 -1.815 -19.345 1.00 52.69 105 ILE A C 1
ATOM 866 O O . ILE A 1 105 ? 6.185 -2.260 -19.968 1.00 52.69 105 ILE A O 1
ATOM 870 N N . LEU A 1 106 ? 8.404 -2.209 -19.537 1.00 52.56 106 LEU A N 1
ATOM 871 C CA . LEU A 1 106 ? 8.908 -3.175 -20.521 1.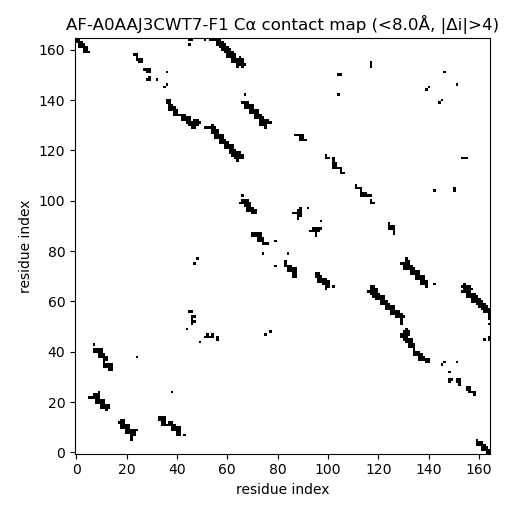00 52.56 106 LEU A CA 1
ATOM 872 C C . LEU A 1 106 ? 7.953 -4.341 -20.825 1.00 52.56 106 LEU A C 1
ATOM 874 O O . LEU A 1 106 ? 7.673 -5.158 -19.949 1.00 52.56 106 LEU A O 1
ATOM 878 N N . ASN A 1 107 ? 7.599 -4.492 -22.103 1.00 49.69 107 ASN A N 1
ATOM 879 C CA . ASN A 1 107 ? 7.265 -5.790 -22.679 1.00 49.69 107 ASN A CA 1
ATOM 880 C C . ASN A 1 107 ? 8.587 -6.556 -22.914 1.00 49.69 107 ASN A C 1
ATOM 882 O O . ASN A 1 107 ? 9.402 -6.094 -23.717 1.00 49.69 107 ASN A O 1
ATOM 886 N N . PRO A 1 108 ? 8.831 -7.711 -22.262 1.00 51.66 108 PRO A N 1
ATOM 887 C CA . PRO A 1 108 ? 10.060 -8.477 -22.469 1.00 51.66 108 PRO A CA 1
ATOM 888 C C . PRO A 1 108 ? 10.221 -9.021 -23.901 1.00 51.66 108 PRO A C 1
ATOM 890 O O . PRO A 1 108 ? 11.322 -9.421 -24.267 1.00 51.66 108 PRO A O 1
ATOM 893 N N . ASN A 1 109 ? 9.154 -9.026 -24.713 1.00 56.38 109 ASN A N 1
ATOM 894 C CA . AS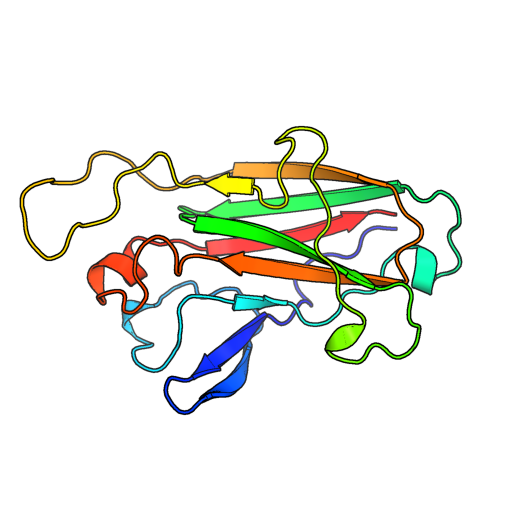N A 1 109 ? 9.105 -9.718 -26.004 1.00 56.38 109 ASN A CA 1
ATOM 895 C C . ASN A 1 109 ? 8.867 -8.808 -27.222 1.00 56.38 109 ASN A C 1
ATOM 897 O O . ASN A 1 109 ? 8.571 -9.316 -28.303 1.00 56.38 109 ASN A O 1
ATOM 901 N N . GLY A 1 110 ? 9.008 -7.485 -27.101 1.00 51.97 110 GLY A N 1
ATOM 902 C CA . GLY A 1 110 ? 9.017 -6.634 -28.292 1.00 51.97 110 GLY A CA 1
ATOM 903 C C . GLY A 1 110 ? 8.667 -5.173 -28.059 1.00 51.97 110 GLY A C 1
ATOM 904 O O . GLY A 1 110 ? 7.526 -4.845 -27.752 1.00 51.97 110 GLY A O 1
ATOM 905 N N . GLY A 1 111 ? 9.639 -4.303 -28.328 1.00 51.22 111 GLY A N 1
ATOM 906 C CA . GLY A 1 111 ? 9.397 -3.148 -29.194 1.00 51.22 111 GLY A CA 1
ATOM 907 C C . GLY A 1 111 ? 9.396 -1.753 -28.581 1.00 51.22 111 GLY A C 1
ATOM 908 O O . GLY A 1 111 ? 9.847 -0.847 -29.273 1.00 51.22 111 GLY A O 1
ATOM 909 N N . ASP A 1 112 ? 8.978 -1.551 -27.331 1.00 49.00 112 ASP A N 1
ATOM 910 C CA . ASP A 1 112 ? 8.754 -0.180 -26.842 1.00 49.00 112 ASP A CA 1
ATOM 911 C C . ASP A 1 112 ? 9.787 0.285 -25.803 1.00 49.00 112 ASP A C 1
ATOM 913 O O . ASP A 1 112 ? 9.901 -0.244 -24.695 1.00 49.00 112 ASP A O 1
ATOM 917 N N . LEU A 1 113 ? 10.552 1.311 -26.194 1.00 49.59 113 LEU A N 1
ATOM 918 C CA . LEU A 1 113 ? 11.520 2.040 -25.372 1.00 49.59 113 LEU A CA 1
ATOM 919 C C . LEU A 1 113 ? 10.823 3.177 -24.591 1.00 49.59 113 LEU A C 1
ATOM 921 O O . LEU A 1 113 ? 10.044 3.948 -25.146 1.00 49.59 113 LEU A O 1
ATOM 925 N N . ILE A 1 114 ? 11.155 3.282 -23.300 1.00 53.34 114 ILE A N 1
ATOM 926 C CA . ILE A 1 114 ? 10.619 4.190 -22.260 1.00 53.34 114 ILE A CA 1
ATOM 927 C C . ILE A 1 114 ? 10.696 5.678 -22.642 1.00 53.34 114 ILE A C 1
ATOM 929 O O . ILE A 1 114 ? 11.697 6.097 -23.225 1.00 53.34 114 ILE A O 1
ATOM 933 N N . ARG A 1 115 ? 9.749 6.512 -22.162 1.00 50.38 115 ARG A N 1
ATOM 934 C CA . ARG A 1 115 ? 9.963 7.974 -22.021 1.00 50.38 115 ARG A CA 1
ATOM 935 C C . ARG A 1 115 ? 9.339 8.674 -20.791 1.00 50.38 115 ARG A C 1
ATOM 937 O O . ARG A 1 115 ? 8.927 9.818 -20.945 1.00 50.38 115 ARG A O 1
ATOM 944 N N . GLN A 1 116 ? 9.320 8.120 -19.569 1.00 59.47 116 GLN A N 1
ATOM 945 C CA . GLN A 1 116 ? 9.103 9.009 -18.403 1.00 59.47 116 GLN A CA 1
ATOM 946 C C . GLN A 1 116 ? 9.588 8.489 -17.041 1.00 59.47 116 GLN A C 1
ATOM 948 O O . GLN A 1 116 ? 9.625 7.287 -16.801 1.00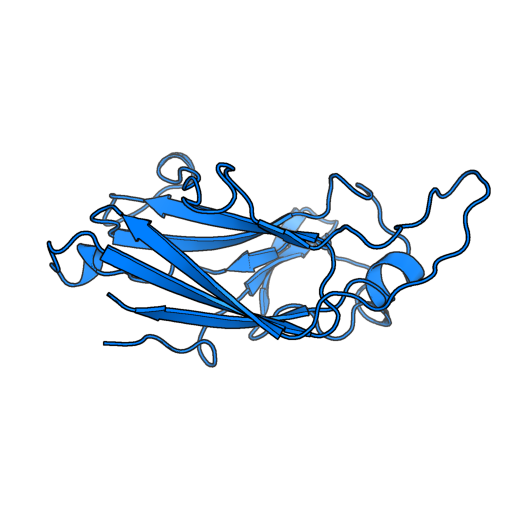 59.47 116 GLN A O 1
ATOM 953 N N . GLN A 1 117 ? 10.009 9.432 -16.185 1.00 65.06 117 GLN A N 1
ATOM 954 C CA . GLN A 1 117 ? 10.474 9.213 -14.809 1.00 65.06 117 GLN A CA 1
ATOM 955 C C . GLN A 1 117 ? 9.279 8.975 -13.890 1.00 65.06 117 GLN A C 1
ATOM 957 O O . GLN A 1 117 ? 8.364 9.789 -13.921 1.00 65.06 117 GLN A O 1
ATOM 962 N N . GLY A 1 118 ? 9.320 7.926 -13.064 1.00 75.06 118 GLY A N 1
ATOM 963 C CA . GLY A 1 118 ? 8.244 7.543 -12.152 1.00 75.06 118 GLY A CA 1
ATOM 964 C C . GLY A 1 118 ? 7.754 8.686 -11.259 1.00 75.06 118 GLY A C 1
ATOM 965 O O . GLY A 1 118 ? 8.435 9.694 -11.035 1.00 75.06 118 GLY A O 1
ATOM 966 N N . THR A 1 119 ? 6.554 8.528 -10.710 1.00 86.06 119 THR A N 1
ATOM 967 C CA . THR A 1 119 ? 5.894 9.604 -9.976 1.00 86.06 119 THR A CA 1
ATOM 968 C C . THR A 1 119 ? 6.676 9.968 -8.714 1.00 86.06 119 THR A C 1
ATOM 970 O O . THR A 1 119 ? 6.998 9.120 -7.878 1.00 86.06 119 THR A O 1
ATOM 973 N N . THR A 1 120 ? 6.986 11.256 -8.573 1.00 89.69 120 THR A N 1
ATOM 974 C CA . THR A 1 120 ? 7.618 11.825 -7.380 1.00 89.69 120 THR A CA 1
ATOM 975 C C . THR A 1 120 ? 6.723 12.915 -6.828 1.00 89.69 120 THR A C 1
ATOM 977 O O . THR A 1 120 ? 6.338 13.828 -7.555 1.00 89.69 120 THR A O 1
ATOM 980 N N . GLY A 1 121 ? 6.389 12.827 -5.548 1.00 90.12 121 GLY A N 1
ATOM 981 C CA . GLY A 1 121 ? 5.487 13.776 -4.913 1.00 90.12 121 GLY A CA 1
ATOM 982 C C . GLY A 1 121 ? 4.791 13.186 -3.701 1.00 90.12 121 GLY A C 1
ATOM 983 O O . GLY A 1 121 ? 4.996 12.025 -3.351 1.00 90.12 121 GLY A O 1
ATOM 984 N N . THR A 1 122 ? 3.962 14.004 -3.066 1.00 91.19 122 THR A N 1
ATOM 985 C CA . THR A 1 122 ? 3.136 13.581 -1.940 1.00 91.19 122 THR A CA 1
ATOM 986 C C . THR A 1 122 ? 1.683 13.581 -2.371 1.00 91.19 122 THR A C 1
ATOM 988 O O . THR A 1 122 ? 1.170 14.604 -2.818 1.00 91.19 122 THR A O 1
ATOM 991 N N . PHE A 1 123 ? 1.035 12.438 -2.205 1.00 90.12 123 PHE A N 1
ATOM 992 C CA . PHE A 1 123 ? -0.380 12.229 -2.473 1.00 90.12 123 PHE A CA 1
ATOM 993 C C . PHE A 1 123 ? -1.083 11.983 -1.148 1.00 90.12 123 PHE A C 1
ATOM 995 O O . PHE A 1 123 ? -0.462 11.506 -0.195 1.00 90.12 123 PHE A O 1
ATOM 1002 N N . ALA A 1 124 ? -2.354 12.342 -1.050 1.00 89.62 124 ALA A N 1
ATOM 1003 C CA . ALA A 1 124 ? -3.137 12.086 0.142 1.00 89.62 124 ALA A CA 1
ATOM 1004 C C . ALA A 1 124 ? -4.558 11.715 -0.246 1.00 89.62 124 ALA A C 1
ATOM 1006 O O . ALA A 1 124 ? -5.101 12.266 -1.191 1.00 89.62 124 ALA A O 1
ATOM 1007 N N . GLU A 1 125 ? -5.135 10.794 0.509 1.00 88.75 125 GLU A N 1
ATOM 1008 C CA . GLU A 1 125 ? -6.497 10.317 0.331 1.00 88.75 125 GLU A CA 1
ATOM 1009 C C . GLU A 1 125 ? -7.197 10.291 1.680 1.00 88.75 125 GLU A C 1
ATOM 1011 O O . GLU A 1 125 ? -6.599 9.942 2.706 1.00 88.75 125 GLU A O 1
ATOM 1016 N N . THR A 1 126 ? -8.482 10.623 1.671 1.00 89.06 126 THR A N 1
ATOM 1017 C CA . THR A 1 126 ? -9.339 10.474 2.843 1.00 89.06 126 THR A CA 1
ATOM 1018 C C . THR A 1 126 ? -10.221 9.246 2.680 1.00 89.06 126 THR A C 1
ATOM 1020 O O . THR A 1 126 ? -10.930 9.085 1.685 1.00 89.06 126 THR A O 1
ATOM 1023 N N . VAL A 1 127 ? -10.181 8.383 3.692 1.00 88.31 127 VAL A N 1
ATOM 1024 C CA . VAL A 1 127 ? -11.015 7.190 3.798 1.00 88.31 127 VAL A CA 1
ATOM 1025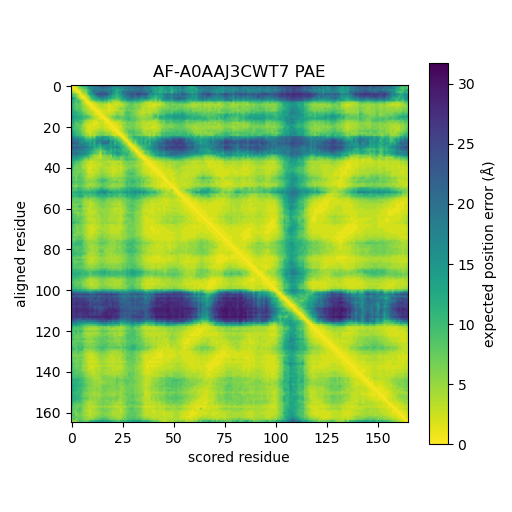 C C . VAL A 1 127 ? -11.900 7.286 5.032 1.00 88.31 127 VAL A C 1
ATOM 1027 O O . VAL A 1 127 ? -11.494 7.824 6.066 1.00 88.31 127 VAL A O 1
ATOM 1030 N N . THR A 1 128 ? -13.111 6.744 4.915 1.00 89.31 128 THR A N 1
ATOM 1031 C CA . THR A 1 128 ? -14.113 6.795 5.978 1.00 89.31 128 THR A CA 1
ATOM 1032 C C . THR A 1 128 ? -14.406 5.397 6.514 1.00 89.31 128 THR A C 1
ATOM 1034 O O . THR A 1 128 ? -14.747 4.491 5.755 1.00 89.31 128 THR A O 1
ATOM 1037 N N . GLY A 1 129 ? -14.296 5.227 7.826 1.00 88.50 129 GLY A N 1
ATOM 1038 C CA . GLY A 1 129 ? -14.610 4.016 8.575 1.00 88.50 129 GLY A CA 1
ATOM 1039 C C . GLY A 1 129 ? -13.900 4.004 9.927 1.00 88.50 129 GLY A C 1
ATOM 1040 O O . GLY A 1 129 ? -12.869 4.639 10.095 1.00 88.50 129 GLY A O 1
ATOM 1041 N N . ASN A 1 130 ? -14.444 3.281 10.907 1.00 90.56 130 ASN A N 1
ATOM 1042 C CA . ASN A 1 130 ? -13.833 3.138 12.235 1.00 90.56 130 ASN A CA 1
ATOM 1043 C C . ASN A 1 130 ? -12.837 1.970 12.243 1.00 90.56 130 ASN A C 1
ATOM 1045 O O . ASN A 1 130 ? -13.057 0.964 12.913 1.00 90.56 130 ASN A O 1
ATOM 1049 N N . PHE A 1 131 ? -11.778 2.067 11.439 1.00 92.38 131 PHE A N 1
ATOM 1050 C CA . PHE A 1 131 ? -10.825 0.969 11.278 1.00 92.38 131 PHE A CA 1
ATOM 1051 C C . PHE A 1 131 ? -9.905 0.851 12.491 1.00 92.38 131 PHE A C 1
ATOM 1053 O O . PHE A 1 131 ? -9.358 1.848 12.966 1.00 92.38 131 PHE A O 1
ATOM 1060 N N . THR A 1 132 ? -9.702 -0.375 12.970 1.00 92.25 132 THR A N 1
ATOM 1061 C CA . THR A 1 132 ? -8.788 -0.669 14.079 1.00 92.25 132 THR A CA 1
ATOM 1062 C C . THR A 1 132 ? -7.348 -0.614 13.586 1.00 92.25 132 THR A C 1
ATOM 1064 O O . THR A 1 132 ? -6.522 0.100 14.152 1.00 92.25 132 THR A O 1
ATOM 1067 N N . TYR A 1 133 ? -7.067 -1.287 12.469 1.00 91.75 133 TYR A N 1
ATOM 1068 C CA . TYR A 1 133 ? -5.766 -1.229 11.813 1.00 91.75 133 TYR A CA 1
ATOM 1069 C C . TYR A 1 133 ? -5.891 -0.988 10.313 1.00 91.75 133 TYR A C 1
ATOM 1071 O O . TYR A 1 133 ? -6.882 -1.357 9.681 1.00 91.75 133 TYR A O 1
ATOM 1079 N N . LEU A 1 134 ? -4.835 -0.406 9.754 1.00 92.25 134 LEU A N 1
ATOM 1080 C CA . LEU A 1 134 ? -4.629 -0.203 8.328 1.00 92.25 134 LEU A CA 1
ATOM 1081 C C . LEU A 1 134 ? -3.320 -0.868 7.894 1.00 92.25 134 LEU A C 1
ATOM 1083 O O . LEU A 1 134 ? -2.341 -0.872 8.631 1.00 92.25 134 LEU A O 1
ATOM 1087 N N . LYS A 1 135 ? -3.277 -1.413 6.684 1.00 91.69 135 LYS A N 1
ATOM 1088 C CA . LYS A 1 135 ? -2.047 -1.828 6.002 1.00 91.69 135 LYS A CA 1
ATOM 1089 C C . LYS A 1 135 ? -1.983 -1.126 4.665 1.00 91.69 135 LYS A C 1
ATOM 1091 O O . LYS A 1 135 ? -2.999 -1.010 3.986 1.00 91.69 135 LYS A O 1
ATOM 1096 N N . VAL A 1 136 ? -0.791 -0.716 4.268 1.00 91.81 136 VAL A N 1
ATOM 1097 C CA . VAL A 1 136 ? -0.541 -0.195 2.926 1.00 91.81 136 VAL A CA 1
ATOM 1098 C C . VAL A 1 136 ? 0.226 -1.247 2.152 1.00 91.81 136 VAL A C 1
ATOM 1100 O O . VAL A 1 136 ? 1.197 -1.801 2.658 1.00 91.81 136 VAL A O 1
ATOM 1103 N N . GLY A 1 137 ? -0.212 -1.532 0.935 1.00 91.12 137 GLY A N 1
ATOM 1104 C CA . GLY A 1 137 ? 0.452 -2.464 0.046 1.00 91.12 137 GLY A CA 1
ATOM 1105 C C . GLY A 1 137 ? 0.803 -1.832 -1.288 1.00 91.12 137 GLY A C 1
ATOM 1106 O O . GLY A 1 137 ? 0.122 -0.929 -1.770 1.00 91.12 137 GLY A O 1
ATOM 1107 N N . ILE A 1 138 ? 1.881 -2.332 -1.875 1.00 91.00 138 ILE A N 1
ATOM 1108 C CA . ILE A 1 138 ? 2.318 -2.038 -3.230 1.00 91.00 138 ILE A CA 1
ATOM 1109 C C . IL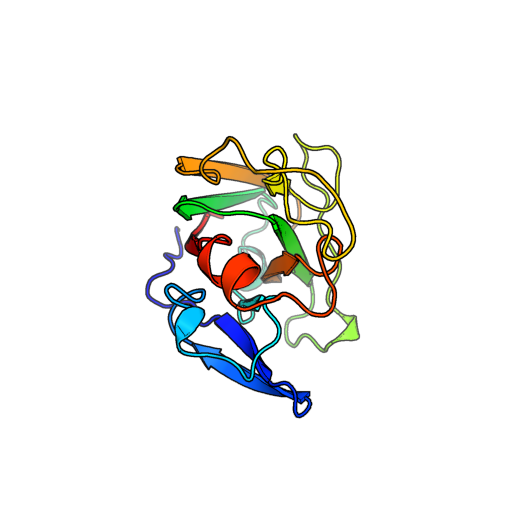E A 1 138 ? 2.011 -3.269 -4.078 1.00 91.00 138 ILE A C 1
ATOM 1111 O O . ILE A 1 138 ? 2.454 -4.373 -3.752 1.00 91.00 138 ILE A O 1
ATOM 1115 N N . ASP A 1 139 ? 1.250 -3.072 -5.152 1.00 89.25 139 ASP A N 1
ATOM 1116 C CA . ASP A 1 139 ? 1.022 -4.074 -6.188 1.00 89.25 139 ASP A CA 1
ATOM 1117 C C . ASP A 1 139 ? 1.659 -3.632 -7.503 1.00 89.25 139 ASP A C 1
ATOM 1119 O O . ASP A 1 139 ? 1.416 -2.545 -8.028 1.00 89.25 139 ASP A O 1
ATOM 1123 N N . ARG A 1 140 ? 2.493 -4.506 -8.038 1.00 85.25 140 ARG A N 1
ATOM 1124 C CA . ARG A 1 140 ? 3.184 -4.374 -9.308 1.00 85.25 140 ARG A CA 1
ATOM 1125 C C . ARG A 1 140 ? 3.056 -5.644 -10.140 1.00 85.25 140 ARG A C 1
ATOM 1127 O O . ARG A 1 140 ? 3.469 -5.645 -11.289 1.00 85.25 140 ARG A O 1
ATOM 1134 N N . ASP A 1 141 ? 2.426 -6.707 -9.642 1.00 83.62 141 ASP A N 1
ATOM 1135 C CA . ASP A 1 141 ? 2.356 -7.988 -10.357 1.00 83.62 141 ASP A CA 1
ATOM 1136 C C . ASP A 1 141 ? 1.606 -7.879 -11.694 1.00 83.62 141 ASP A C 1
ATOM 1138 O O . ASP A 1 141 ? 1.905 -8.626 -12.627 1.00 83.62 141 ASP A O 1
ATOM 1142 N N . TYR A 1 142 ? 0.694 -6.906 -11.827 1.00 81.00 142 TYR A N 1
ATOM 1143 C CA . TYR A 1 142 ? 0.003 -6.598 -13.088 1.00 81.00 142 TYR A CA 1
ATOM 1144 C C . TYR A 1 142 ? 0.949 -6.111 -14.204 1.00 81.00 142 TYR A C 1
ATOM 1146 O O . TYR A 1 142 ? 0.597 -6.170 -15.378 1.00 81.00 142 TYR A O 1
ATOM 1154 N N . ILE A 1 143 ? 2.140 -5.633 -13.845 1.00 79.94 143 ILE A N 1
ATOM 1155 C CA . ILE A 1 143 ? 3.179 -5.197 -14.774 1.00 79.94 143 ILE A CA 1
ATOM 1156 C C . ILE A 1 143 ? 3.988 -6.399 -15.262 1.00 79.94 143 ILE A C 1
ATOM 1158 O O . ILE A 1 143 ? 4.209 -6.595 -16.453 1.00 79.94 143 ILE A O 1
ATOM 1162 N N . SER A 1 144 ? 4.495 -7.174 -14.307 1.00 77.25 144 SER A N 1
ATOM 1163 C CA . SER A 1 144 ? 5.302 -8.362 -14.535 1.00 77.25 144 SER A CA 1
ATOM 1164 C C . SER A 1 144 ? 5.300 -9.211 -13.275 1.00 77.25 144 SER A C 1
ATOM 1166 O O . SER A 1 144 ? 5.762 -8.795 -12.217 1.00 77.25 144 SER A O 1
ATOM 1168 N N . LYS A 1 145 ? 4.854 -10.456 -13.399 1.00 76.50 145 LYS A N 1
ATOM 1169 C CA . LYS A 1 145 ? 4.944 -11.429 -12.305 1.00 76.50 145 LYS A CA 1
ATOM 1170 C C . LYS A 1 145 ? 6.398 -11.780 -11.949 1.00 76.50 145 LYS A C 1
ATOM 1172 O O . LYS A 1 145 ? 6.683 -12.203 -10.831 1.00 76.50 145 LYS A O 1
ATOM 1177 N N . TYR A 1 146 ? 7.311 -11.614 -12.908 1.00 77.00 146 TYR A N 1
ATOM 1178 C CA . TYR A 1 146 ? 8.735 -11.921 -12.784 1.00 77.00 146 TYR A CA 1
ATOM 1179 C C . TYR A 1 146 ? 9.559 -10.756 -13.356 1.00 77.00 146 TYR A C 1
ATOM 1181 O O . TYR A 1 146 ? 10.046 -10.842 -14.485 1.00 77.00 146 TYR A O 1
ATOM 1189 N N . PRO A 1 147 ? 9.671 -9.630 -12.628 1.00 75.69 147 PRO A N 1
ATOM 1190 C CA . PRO A 1 147 ? 10.350 -8.443 -13.133 1.00 75.69 147 PRO A CA 1
ATOM 1191 C C . PRO A 1 147 ? 11.857 -8.685 -13.293 1.00 75.69 147 PRO A C 1
ATOM 1193 O O . PRO A 1 147 ? 12.491 -9.286 -12.421 1.00 75.69 147 PRO A O 1
ATOM 1196 N N . SER A 1 148 ? 12.433 -8.190 -14.391 1.00 75.50 148 SER A N 1
ATOM 1197 C CA . SER A 1 148 ? 13.885 -8.172 -14.603 1.00 75.50 148 SER A CA 1
ATOM 1198 C C . SER A 1 148 ? 14.572 -7.158 -13.685 1.00 75.50 148 SER A C 1
ATOM 1200 O O . SER A 1 148 ? 13.940 -6.223 -13.191 1.00 75.50 148 SER A O 1
ATOM 1202 N N . ASP A 1 149 ? 15.886 -7.281 -13.500 1.00 74.19 149 ASP A N 1
ATOM 1203 C CA . ASP A 1 149 ? 16.661 -6.357 -12.654 1.00 74.19 149 ASP A CA 1
ATOM 1204 C C . ASP A 1 149 ? 16.564 -4.903 -13.131 1.00 74.19 149 ASP A C 1
ATOM 1206 O O . ASP A 1 149 ? 16.554 -3.971 -12.328 1.00 74.19 149 ASP A O 1
ATOM 1210 N N . VAL A 1 150 ? 16.412 -4.706 -14.444 1.00 74.94 150 VAL A N 1
ATOM 1211 C CA . VAL A 1 150 ? 16.169 -3.391 -15.050 1.00 74.94 150 VAL A CA 1
ATOM 1212 C C . VAL A 1 150 ? 14.780 -2.867 -14.689 1.00 74.94 150 VAL A C 1
ATOM 1214 O O . VAL A 1 150 ? 14.642 -1.710 -14.313 1.00 74.94 150 VAL A O 1
ATOM 1217 N N . GLN A 1 151 ? 13.736 -3.698 -14.755 1.00 75.75 151 GLN A N 1
ATOM 1218 C CA . GLN A 1 151 ? 12.389 -3.277 -14.347 1.00 75.75 151 GLN A CA 1
ATOM 1219 C C . GLN A 1 151 ? 12.351 -2.914 -12.861 1.00 75.75 151 GLN A C 1
ATOM 1221 O O . GLN A 1 151 ? 11.751 -1.910 -12.483 1.00 75.75 151 GLN A O 1
ATOM 1226 N N . LYS A 1 152 ? 13.039 -3.697 -12.026 1.00 74.06 152 LYS A N 1
ATOM 1227 C CA . LYS A 1 152 ? 13.139 -3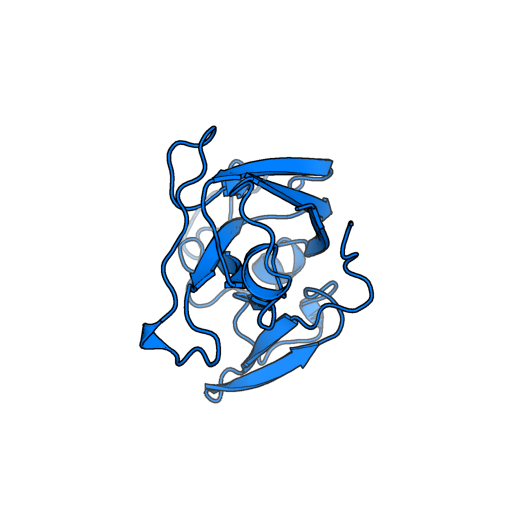.420 -10.597 1.00 74.06 152 LYS A CA 1
ATOM 1228 C C . LYS A 1 152 ? 13.932 -2.142 -10.300 1.00 74.06 152 LYS A C 1
ATOM 1230 O O . LYS A 1 152 ? 13.530 -1.389 -9.426 1.00 74.06 152 LYS A O 1
ATOM 1235 N N . SER A 1 153 ? 15.022 -1.860 -11.019 1.00 73.62 153 SER A N 1
ATOM 1236 C CA . SER A 1 153 ? 15.815 -0.637 -10.800 1.00 73.62 153 SER A CA 1
ATOM 1237 C C . SER A 1 153 ? 15.094 0.645 -11.231 1.00 73.62 153 SER A C 1
ATOM 1239 O O . SER A 1 153 ? 15.399 1.725 -10.727 1.00 73.62 153 SER A O 1
ATOM 1241 N N . LEU A 1 154 ? 14.125 0.526 -12.140 1.00 76.38 154 LEU A N 1
ATOM 1242 C CA . LEU A 1 154 ? 13.293 1.634 -12.603 1.00 76.38 154 LEU A CA 1
ATOM 1243 C C . LEU A 1 154 ? 12.067 1.873 -11.713 1.00 76.38 154 LEU A C 1
ATOM 1245 O O . LEU A 1 154 ? 11.591 3.006 -11.633 1.00 76.38 154 LEU A O 1
ATOM 1249 N N . ALA A 1 155 ? 11.569 0.837 -11.034 1.00 77.44 155 ALA A N 1
ATOM 1250 C CA . ALA A 1 155 ? 10.477 0.944 -10.078 1.00 77.44 155 ALA A CA 1
ATOM 1251 C C . ALA A 1 155 ? 10.997 1.571 -8.775 1.00 77.44 155 ALA A C 1
ATOM 1253 O O . ALA A 1 155 ? 11.568 0.887 -7.932 1.00 77.44 155 ALA A O 1
ATOM 1254 N N . GLY A 1 156 ? 10.831 2.888 -8.617 1.00 82.25 156 GLY A N 1
ATOM 1255 C CA . GLY A 1 156 ? 11.228 3.595 -7.397 1.00 82.25 156 GLY A CA 1
ATOM 1256 C C . GLY A 1 156 ? 10.398 3.207 -6.170 1.00 82.25 156 GLY A C 1
ATOM 1257 O O . GLY A 1 156 ? 9.789 2.139 -6.103 1.00 82.25 156 GLY A O 1
ATOM 1258 N N . LYS A 1 157 ? 10.350 4.085 -5.168 1.00 83.19 157 LYS A N 1
ATOM 1259 C CA . LYS A 1 157 ? 9.953 3.698 -3.808 1.00 83.19 157 LYS A CA 1
ATOM 1260 C C . LYS A 1 157 ? 8.831 4.543 -3.206 1.00 83.19 157 LYS A C 1
ATOM 1262 O O . LYS A 1 157 ? 8.634 5.706 -3.566 1.00 83.19 157 LYS A O 1
ATOM 1267 N N . LEU A 1 158 ? 8.124 3.936 -2.257 1.00 87.44 158 LEU A N 1
ATOM 1268 C CA . LEU A 1 158 ? 7.203 4.596 -1.334 1.00 87.44 158 LEU A CA 1
ATOM 1269 C C . LEU A 1 158 ? 8.004 5.014 -0.094 1.00 87.44 158 LEU A C 1
ATOM 1271 O O . LEU A 1 158 ? 8.308 4.195 0.771 1.00 87.44 158 LEU A O 1
ATOM 1275 N N . GLU A 1 159 ? 8.406 6.278 -0.032 1.00 84.06 159 GLU A N 1
ATOM 1276 C CA . GLU A 1 159 ? 9.317 6.777 1.003 1.00 84.06 159 GLU A CA 1
ATOM 1277 C C . GLU A 1 159 ? 8.652 6.908 2.362 1.00 84.06 159 GLU A C 1
ATOM 1279 O O . GLU A 1 159 ? 9.276 6.639 3.385 1.00 84.06 159 GLU A O 1
ATOM 1284 N N . GLN A 1 160 ? 7.413 7.395 2.371 1.00 85.38 160 GLN A N 1
ATOM 1285 C CA . GLN A 1 160 ? 6.743 7.750 3.608 1.00 85.38 160 GLN A CA 1
ATOM 1286 C C . GLN A 1 160 ? 5.252 7.471 3.523 1.00 85.38 160 GLN A C 1
ATOM 1288 O O . GLN A 1 160 ? 4.606 7.771 2.521 1.00 85.38 160 GLN A O 1
ATOM 1293 N N . ILE A 1 161 ? 4.711 6.950 4.619 1.00 87.00 161 ILE A N 1
ATOM 1294 C CA . ILE A 1 161 ? 3.277 6.855 4.875 1.00 87.00 161 ILE A CA 1
ATOM 1295 C C . ILE A 1 161 ? 2.969 7.667 6.135 1.00 87.00 161 ILE A C 1
ATOM 1297 O O . ILE A 1 161 ? 3.635 7.521 7.161 1.00 87.00 161 ILE A O 1
ATOM 1301 N N . LEU A 1 162 ? 1.969 8.537 6.070 1.00 87.56 162 LEU A N 1
ATOM 1302 C CA . LEU A 1 162 ? 1.407 9.217 7.234 1.00 87.56 162 LEU A CA 1
ATOM 1303 C C . LEU A 1 162 ? -0.057 8.843 7.354 1.00 87.56 162 LEU A C 1
ATOM 1305 O O . LEU A 1 162 ? -0.769 8.876 6.356 1.00 87.56 162 LEU A O 1
ATOM 1309 N N . ILE A 1 163 ? -0.507 8.547 8.569 1.00 86.25 163 ILE A N 1
ATOM 1310 C CA . ILE A 1 163 ? -1.926 8.343 8.856 1.00 86.25 163 ILE A CA 1
ATOM 1311 C C . ILE A 1 163 ? -2.322 9.331 9.945 1.00 86.25 163 ILE A C 1
ATOM 1313 O O . ILE A 1 163 ? -1.677 9.408 10.995 1.00 86.25 163 ILE A O 1
ATOM 1317 N N . ASN A 1 164 ? -3.373 10.097 9.670 1.00 85.94 164 ASN A N 1
ATOM 1318 C CA . ASN A 1 164 ? -4.010 10.987 10.628 1.00 85.94 164 ASN A CA 1
ATOM 1319 C C . ASN A 1 164 ? -5.455 10.548 10.866 1.00 85.94 164 ASN A C 1
ATOM 1321 O O . ASN A 1 164 ? -6.161 10.211 9.913 1.00 85.94 164 ASN A O 1
ATOM 1325 N N . TYR A 1 165 ? -5.861 10.571 12.131 1.00 78.69 165 TYR A N 1
ATOM 1326 C CA . TYR A 1 165 ? -7.176 10.192 12.638 1.00 78.69 165 TYR A CA 1
ATOM 1327 C C . TYR A 1 165 ? -7.505 10.965 13.920 1.00 78.69 165 TYR A C 1
ATOM 1329 O O . TYR A 1 165 ? -6.557 11.484 14.578 1.00 78.69 165 TYR A O 1
#

Radius of gyration: 16.22 Å; Cα contacts (8 Å, |Δi|>4): 377; chains: 1; bounding box: 37×33×50 Å

Nearest PDB structures (foldseek):
  4itc-assembly1_A  TM=3.836E-01  e=5.033E-03  Porphyromonas gingivalis
  3mpb-assembly1_A  TM=2.780E-01  e=1.041E+00  Escherichia coli O157:H7
  8cvm-assembly1_l  TM=1.522E-01  e=2.439E+00  Cutibacterium acnes
  7pis-assembly1_l  TM=1.500E-01  e=8.027E+00  Mycoplasmoides pneumoniae M129

pLDDT: mean 79.46, std 13.82, range [48.62, 95.25]

Foldseek 3Di:
DKDKLQAKWKWWAFQVGDIDTDSFQDAALLVPQGTDSKIKIDW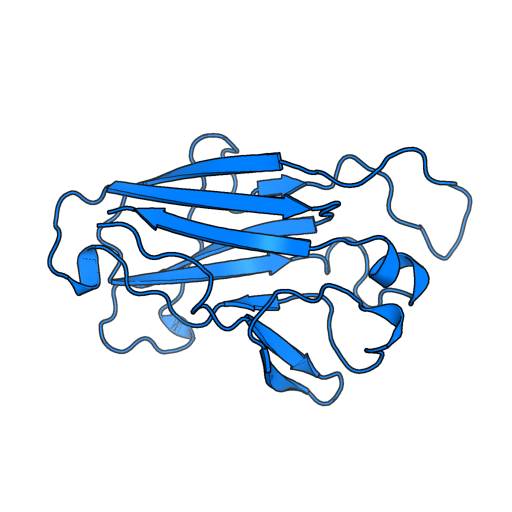DFACLQVVRPQQKKKKKWFWDLAAFKKAKWFANDPDDDPVRTDAFQFPPVSGRIDGQHPWDDDDPPDDDDTDDGTDGDMDMTMGGGSTRTMMMMTDDVVRPVNDDSVSSRSRGGGGIMMMDD